Protein AF-A0A4S8M0P3-F1 (afdb_monomer)

Radius of gyration: 29.77 Å; Cα contacts (8 Å, |Δi|>4): 83; chains: 1; bounding box: 74×37×76 Å

Structure (mmCIF, N/CA/C/O backbone):
data_AF-A0A4S8M0P3-F1
#
_entry.id   AF-A0A4S8M0P3-F1
#
loop_
_atom_site.group_PDB
_atom_site.id
_atom_site.type_symbol
_atom_site.label_atom_id
_atom_site.label_alt_id
_atom_site.label_comp_id
_atom_site.label_asym_id
_atom_site.label_entity_id
_atom_site.label_seq_id
_atom_site.pdbx_PDB_ins_code
_atom_site.Cartn_x
_atom_site.Cartn_y
_atom_site.Cartn_z
_atom_site.occupancy
_atom_site.B_iso_or_equiv
_atom_site.auth_seq_id
_atom_site.auth_comp_id
_atom_site.auth_asym_id
_atom_site.auth_atom_id
_atom_site.pdbx_PDB_model_num
ATOM 1 N N . MET A 1 1 ? -50.105 25.303 19.068 1.00 46.34 1 MET A N 1
ATOM 2 C CA . MET A 1 1 ? -48.924 24.783 19.789 1.00 46.34 1 MET A CA 1
ATOM 3 C C . MET A 1 1 ? -49.404 24.099 21.060 1.00 46.34 1 MET A C 1
ATOM 5 O O . MET A 1 1 ? -50.087 24.768 21.824 1.00 46.34 1 MET A O 1
ATOM 9 N N . PRO A 1 2 ? -49.152 22.796 21.266 1.00 47.44 2 PRO A N 1
ATOM 10 C CA . PRO A 1 2 ? -49.424 22.132 22.536 1.00 47.44 2 PRO A CA 1
ATOM 11 C C . PRO A 1 2 ? -48.166 22.093 23.435 1.00 47.44 2 PRO A C 1
ATOM 13 O O . PRO A 1 2 ? -47.051 22.155 22.914 1.00 47.44 2 PRO A O 1
ATOM 16 N N . PRO A 1 3 ? -48.343 22.023 24.768 1.00 47.94 3 PRO A N 1
ATOM 17 C CA . PRO A 1 3 ? -47.302 22.305 25.755 1.00 47.94 3 PRO A CA 1
ATOM 18 C C . PRO A 1 3 ? -46.308 21.157 25.981 1.00 47.94 3 PRO A C 1
ATOM 20 O O . PRO A 1 3 ? -46.567 19.987 25.686 1.00 47.94 3 PRO A O 1
ATOM 23 N N . GLU A 1 4 ? -45.160 21.551 26.529 1.00 39.25 4 GLU A N 1
ATOM 24 C CA . GLU A 1 4 ? -43.987 20.751 26.863 1.00 39.25 4 GLU A CA 1
ATOM 25 C C . GLU A 1 4 ? -44.320 19.512 27.705 1.00 39.25 4 GLU A C 1
ATOM 27 O O . GLU A 1 4 ? -44.963 19.584 28.753 1.00 39.25 4 GLU A O 1
ATOM 32 N N . ARG A 1 5 ? -43.839 18.347 27.256 1.00 46.00 5 ARG A N 1
ATOM 33 C CA . ARG A 1 5 ? -43.925 17.099 28.016 1.00 46.00 5 ARG A CA 1
ATOM 34 C C . ARG A 1 5 ? -42.742 17.024 28.970 1.00 46.00 5 ARG A C 1
ATOM 36 O O . ARG A 1 5 ? -41.625 16.690 28.585 1.00 46.00 5 ARG A O 1
ATOM 43 N N . THR A 1 6 ? -43.027 17.349 30.224 1.00 45.53 6 THR A N 1
ATOM 44 C CA . THR A 1 6 ? -42.162 17.169 31.386 1.00 45.53 6 THR A CA 1
ATOM 45 C C . THR A 1 6 ? -41.594 15.749 31.406 1.00 45.53 6 THR A C 1
ATOM 47 O O . THR A 1 6 ? -42.340 14.770 31.402 1.00 45.53 6 THR A O 1
ATOM 50 N N . ILE A 1 7 ? -40.264 15.634 31.432 1.00 48.06 7 ILE A N 1
ATOM 51 C CA . ILE A 1 7 ? -39.566 14.364 31.636 1.00 48.06 7 ILE A CA 1
ATOM 52 C C . ILE A 1 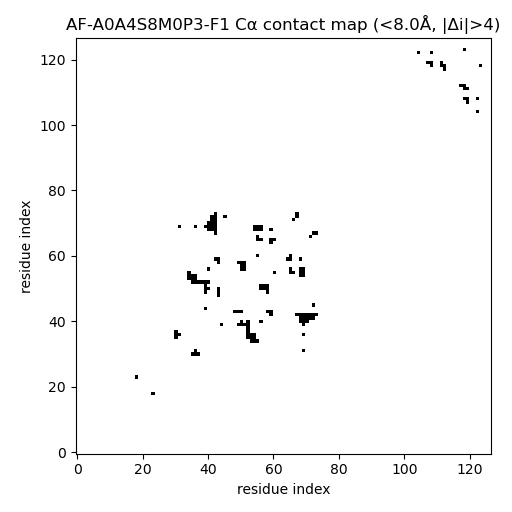7 ? -39.922 13.872 33.039 1.00 48.06 7 ILE A C 1
ATOM 54 O O . ILE A 1 7 ? -39.381 14.341 34.042 1.00 48.06 7 ILE A O 1
ATOM 58 N N . SER A 1 8 ? -40.866 12.934 33.108 1.00 42.25 8 SER A N 1
ATOM 59 C CA . SER A 1 8 ? -41.188 12.204 34.324 1.00 42.25 8 SER A CA 1
ATOM 60 C C . SER A 1 8 ? -39.944 11.440 34.756 1.00 42.25 8 SER A C 1
ATOM 62 O O . SER A 1 8 ? -39.534 10.447 34.155 1.00 42.25 8 SER A O 1
ATOM 64 N N . ARG A 1 9 ? -39.315 11.967 35.802 1.00 47.09 9 ARG A N 1
ATOM 65 C CA . ARG A 1 9 ? -38.214 11.372 36.543 1.00 47.09 9 ARG A CA 1
ATOM 66 C C . ARG A 1 9 ? -38.741 10.086 37.180 1.00 47.09 9 ARG A C 1
ATOM 68 O O . ARG A 1 9 ? -39.251 10.104 38.294 1.00 47.09 9 ARG A O 1
ATOM 75 N N . ILE A 1 10 ? -38.673 8.980 36.441 1.00 48.66 10 ILE A N 1
ATOM 76 C CA . ILE A 1 10 ? -38.986 7.649 36.960 1.00 48.66 10 ILE A CA 1
ATOM 77 C C . ILE A 1 10 ? -37.885 7.288 37.958 1.00 48.66 10 ILE A C 1
ATOM 79 O O . ILE A 1 10 ? -36.817 6.776 37.624 1.00 48.66 10 ILE A O 1
ATOM 83 N N . THR A 1 11 ? -38.153 7.617 39.215 1.00 46.88 11 THR A N 1
ATOM 84 C CA . THR A 1 11 ? -37.504 7.065 40.395 1.00 46.88 11 THR A CA 1
ATOM 85 C C . THR A 1 11 ? -37.999 5.632 40.583 1.00 46.88 11 THR A C 1
ATOM 87 O O . THR A 1 11 ? -38.833 5.362 41.446 1.00 46.88 11 THR A O 1
ATOM 90 N N . SER A 1 12 ? -37.501 4.694 39.775 1.00 43.28 12 SER A N 1
ATOM 91 C CA . SER A 1 12 ? -37.678 3.267 40.060 1.00 43.28 12 SER A CA 1
ATOM 92 C C . SER A 1 12 ? -36.636 2.850 41.084 1.00 43.28 12 SER A C 1
ATOM 94 O O . SER A 1 12 ? -35.475 2.573 40.783 1.00 43.28 12 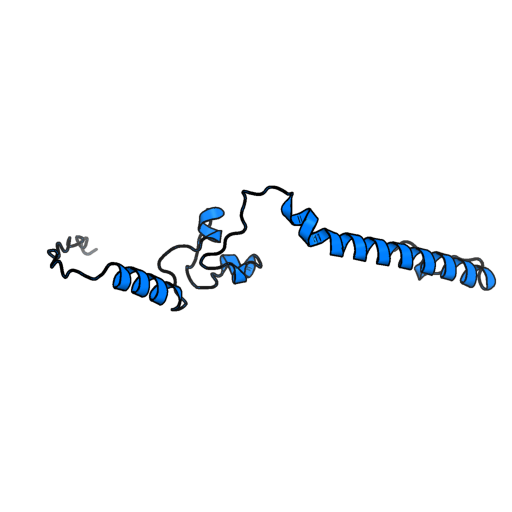SER A O 1
ATOM 96 N N . ARG A 1 13 ? -37.100 2.925 42.329 1.00 40.31 13 ARG A N 1
ATOM 97 C CA . ARG A 1 13 ? -36.631 2.245 43.532 1.00 40.31 13 ARG A CA 1
ATOM 98 C C . ARG A 1 13 ? -35.794 1.004 43.197 1.00 40.31 13 ARG A C 1
ATOM 100 O O . ARG A 1 13 ? -36.250 0.084 42.527 1.00 40.31 13 ARG A O 1
ATOM 107 N N . ARG A 1 14 ? -34.547 1.028 43.664 1.00 48.78 14 ARG A N 1
ATOM 108 C CA . ARG A 1 14 ? -33.575 -0.060 43.567 1.00 48.78 14 ARG A CA 1
ATOM 109 C C . ARG A 1 14 ? -34.101 -1.266 44.344 1.00 48.78 14 ARG A C 1
ATOM 111 O O . ARG A 1 14 ? -34.011 -1.280 45.566 1.00 48.78 14 ARG A O 1
ATOM 118 N N . GLU A 1 15 ? -34.604 -2.272 43.643 1.00 39.78 15 GLU A N 1
ATOM 119 C CA . GLU A 1 15 ? -34.618 -3.634 44.169 1.00 39.78 15 GLU A CA 1
ATOM 120 C C . GLU A 1 15 ? -33.241 -4.233 43.880 1.00 39.78 15 GLU A C 1
ATOM 122 O O . GLU A 1 15 ? -32.904 -4.607 42.753 1.00 39.78 15 GLU A O 1
ATOM 127 N N . GLY A 1 16 ? -32.395 -4.202 44.910 1.00 53.59 16 GLY A N 1
ATOM 128 C CA . GLY A 1 16 ? -31.121 -4.899 44.932 1.00 53.59 16 GLY A CA 1
ATOM 129 C C . GLY A 1 16 ? -31.381 -6.395 44.891 1.00 53.59 16 GLY A C 1
ATOM 130 O O . GLY A 1 16 ? -31.645 -7.012 45.913 1.00 53.59 16 GLY A O 1
ATOM 131 N N . LYS A 1 17 ? -31.330 -6.967 43.691 1.00 47.88 17 LYS A N 1
ATOM 132 C CA . LYS A 1 17 ? -31.011 -8.377 43.522 1.00 47.88 17 LYS A CA 1
ATOM 133 C C . LYS A 1 17 ? -29.500 -8.418 43.378 1.00 47.88 17 LYS A C 1
ATOM 135 O O . LYS A 1 17 ? -28.998 -7.852 42.405 1.00 47.88 17 LYS A O 1
ATOM 140 N N . ASP A 1 18 ? -28.807 -8.981 44.364 1.00 49.78 18 ASP A N 1
ATOM 141 C CA . ASP A 1 18 ? -27.395 -9.355 44.284 1.00 49.78 18 ASP A CA 1
ATOM 142 C C . ASP A 1 18 ? -27.188 -10.158 42.998 1.00 49.78 18 ASP A C 1
ATOM 144 O O . ASP A 1 18 ? -27.468 -11.351 42.922 1.00 49.78 18 ASP A O 1
ATOM 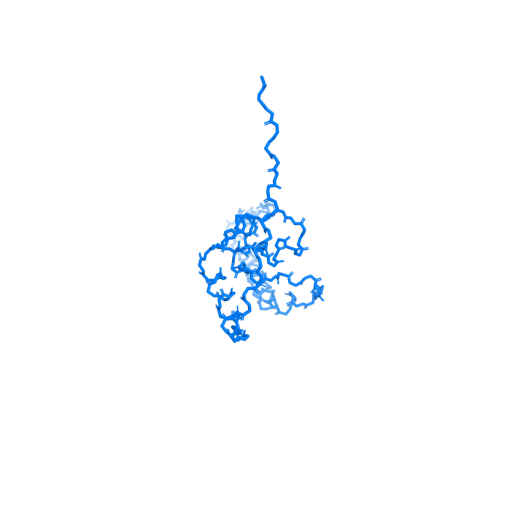148 N N . ARG A 1 19 ? -26.832 -9.453 41.922 1.00 56.62 19 ARG A N 1
ATOM 149 C CA . ARG A 1 19 ? -26.403 -10.070 40.675 1.00 56.62 19 ARG A CA 1
ATOM 150 C C . ARG A 1 19 ? -24.914 -10.228 40.824 1.00 56.62 19 ARG A C 1
ATOM 152 O O . ARG A 1 19 ? -24.222 -9.225 41.022 1.00 56.62 19 ARG A O 1
ATOM 159 N N . ASP A 1 20 ? -24.483 -11.475 40.759 1.00 60.16 20 ASP A N 1
ATOM 160 C CA . ASP A 1 20 ? -23.087 -11.845 40.83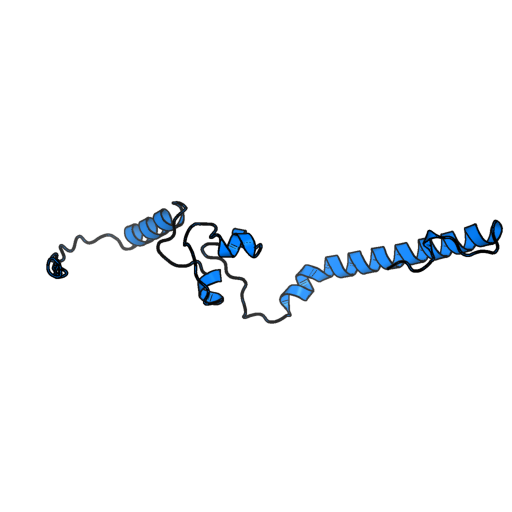7 1.00 60.16 20 ASP A CA 1
ATOM 161 C C . ASP A 1 20 ? -22.261 -10.944 39.890 1.00 60.16 20 ASP A C 1
ATOM 163 O O . ASP A 1 20 ? -22.700 -10.661 38.763 1.00 60.16 20 ASP A O 1
ATOM 167 N N . PRO A 1 21 ? -21.123 -10.386 40.337 1.00 63.56 21 PRO A N 1
ATOM 168 C CA . PRO A 1 21 ? -20.274 -9.556 39.488 1.00 63.56 21 PRO A CA 1
ATOM 169 C C . PRO A 1 21 ? -19.857 -10.268 38.188 1.00 63.56 21 PRO A C 1
ATOM 171 O O . PRO A 1 21 ? -19.663 -9.584 37.177 1.00 63.56 21 PRO A O 1
ATOM 174 N N . ASP A 1 22 ? -19.806 -11.604 38.184 1.00 64.94 22 ASP A N 1
ATOM 175 C CA . ASP A 1 22 ? -19.544 -12.432 37.005 1.00 64.94 22 ASP A CA 1
ATOM 176 C C . ASP A 1 22 ? -20.667 -12.323 35.956 1.00 64.94 22 ASP A C 1
ATOM 178 O O . ASP A 1 22 ? -20.409 -12.082 34.776 1.00 64.94 22 ASP A O 1
ATOM 182 N N . ASP A 1 23 ? -21.933 -12.341 36.385 1.00 65.44 23 ASP A N 1
ATOM 183 C CA . ASP A 1 23 ? -23.100 -12.208 35.501 1.00 65.44 23 ASP A CA 1
ATOM 184 C C . ASP A 1 23 ? -23.139 -10.841 34.798 1.00 65.44 23 ASP A C 1
ATOM 186 O O . ASP A 1 23 ? -23.491 -10.725 33.620 1.00 65.44 23 ASP A O 1
ATOM 190 N N . ARG A 1 24 ? -22.720 -9.775 35.494 1.00 67.81 24 ARG A N 1
ATOM 191 C CA . ARG A 1 24 ? -22.596 -8.437 34.889 1.00 67.81 24 ARG A CA 1
ATOM 192 C C . ARG A 1 24 ? -21.456 -8.354 33.884 1.00 67.81 24 ARG A C 1
ATOM 194 O O . ARG A 1 24 ? -21.617 -7.695 32.854 1.00 67.81 24 ARG A O 1
ATOM 201 N N . ALA A 1 25 ? -20.316 -8.975 34.175 1.00 67.25 25 ALA A N 1
ATOM 202 C CA . ALA A 1 25 ? -19.190 -9.031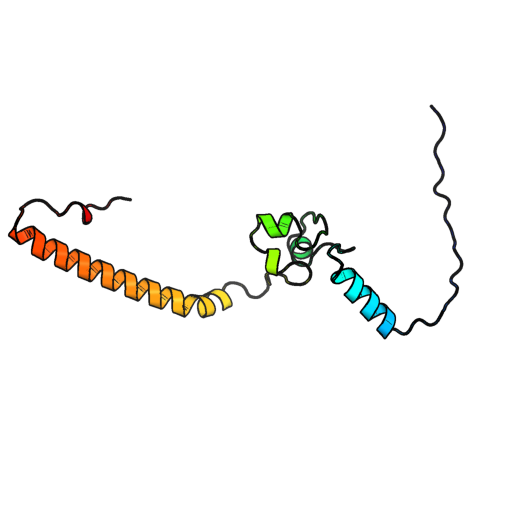 33.249 1.00 67.25 25 ALA A CA 1
ATOM 203 C C . ALA A 1 25 ? -19.578 -9.795 31.974 1.00 67.25 25 ALA A C 1
ATOM 205 O O . ALA A 1 25 ? -19.389 -9.286 30.865 1.00 67.25 25 ALA A O 1
ATOM 206 N N . ARG A 1 26 ? -20.252 -10.933 32.146 1.00 72.06 26 ARG A N 1
ATOM 207 C CA . ARG A 1 26 ? -20.775 -11.778 31.076 1.00 72.06 26 ARG A CA 1
ATOM 208 C C . ARG A 1 26 ? -21.843 -11.070 30.239 1.00 72.06 26 ARG A C 1
ATOM 210 O O . ARG A 1 26 ? -21.776 -11.103 29.014 1.00 72.06 26 ARG A O 1
ATOM 217 N N . GLU A 1 27 ? -22.788 -10.352 30.848 1.00 69.19 27 GLU A N 1
ATOM 218 C CA . GLU A 1 27 ? -23.785 -9.557 30.111 1.00 69.19 27 GLU A CA 1
ATOM 219 C C . GLU A 1 27 ? -23.137 -8.412 29.308 1.00 69.19 27 GLU A C 1
ATOM 221 O O . GLU A 1 27 ? -23.553 -8.116 28.183 1.00 69.19 27 GLU A O 1
ATOM 226 N N . LEU A 1 28 ? -22.096 -7.773 29.852 1.00 64.06 28 LEU A N 1
ATOM 227 C CA . LEU A 1 28 ? -21.313 -6.765 29.133 1.00 64.06 28 LEU A CA 1
ATOM 228 C C . LEU A 1 28 ? -20.545 -7.379 27.956 1.00 64.06 28 LEU A C 1
ATOM 230 O O . LEU A 1 28 ? -20.451 -6.738 26.912 1.00 64.06 28 LEU A O 1
ATOM 234 N N . GLU A 1 29 ? -20.031 -8.600 28.087 1.00 66.56 29 GLU A N 1
ATOM 235 C CA . GLU A 1 29 ? -19.400 -9.356 26.999 1.00 66.56 29 GLU A CA 1
ATOM 236 C C . GLU A 1 29 ? -20.388 -9.806 25.921 1.00 66.56 29 GLU A C 1
ATOM 238 O O . GLU A 1 29 ? -20.129 -9.587 24.740 1.00 66.56 29 GLU A O 1
ATOM 243 N N . LEU A 1 30 ? -21.561 -10.316 26.300 1.00 63.41 30 LEU A N 1
ATOM 244 C CA . LEU A 1 30 ? -22.634 -10.682 25.369 1.00 63.41 30 LEU A CA 1
ATOM 245 C C . LEU A 1 30 ? -23.165 -9.465 24.596 1.00 63.41 30 LEU A C 1
ATOM 247 O O . LEU A 1 30 ? -23.385 -9.524 23.390 1.00 63.41 30 LEU A O 1
ATOM 251 N N . LYS A 1 31 ? -23.298 -8.305 25.248 1.00 61.41 31 LYS A N 1
ATOM 252 C CA . LYS A 1 31 ? -23.644 -7.050 24.555 1.00 61.41 31 LYS A CA 1
ATOM 253 C C . LYS A 1 31 ? -22.519 -6.540 23.653 1.00 61.41 31 LYS A C 1
ATOM 255 O O . LYS A 1 31 ? -22.793 -5.802 22.711 1.00 61.41 31 LYS A O 1
ATOM 260 N N . ARG A 1 32 ? -21.265 -6.917 23.917 1.00 59.09 32 ARG A N 1
ATOM 261 C CA . ARG A 1 32 ? -20.119 -6.604 23.048 1.00 59.09 32 ARG A CA 1
ATOM 262 C C . ARG A 1 32 ? -20.052 -7.521 21.822 1.00 59.09 32 ARG A C 1
ATOM 264 O O . ARG A 1 32 ? -19.532 -7.072 20.804 1.00 59.09 32 ARG A O 1
ATOM 271 N N . SER A 1 33 ? -20.593 -8.741 21.891 1.00 58.09 33 SER A N 1
ATOM 272 C CA . SER A 1 33 ? -20.637 -9.706 20.779 1.00 58.09 33 SER A CA 1
ATOM 273 C C . SER A 1 33 ? -21.904 -9.633 19.914 1.00 58.09 33 SER A C 1
ATOM 275 O O . SER A 1 33 ? -21.865 -10.060 18.765 1.00 58.09 33 SER A O 1
ATOM 277 N N . SER A 1 34 ? -22.988 -8.997 20.375 1.00 63.03 34 SER A N 1
ATOM 278 C CA . SER A 1 34 ? -24.240 -8.803 19.609 1.00 63.03 34 SER A CA 1
ATOM 279 C C . SER A 1 34 ? -24.171 -7.786 18.447 1.00 63.03 34 SER A C 1
ATOM 281 O O . SER A 1 34 ? -25.198 -7.260 18.022 1.00 63.03 34 SER A O 1
ATOM 283 N N . GLY A 1 35 ? -22.982 -7.439 17.941 1.00 61.28 35 GLY A N 1
ATOM 284 C CA . GLY A 1 35 ? -22.795 -6.568 16.763 1.00 61.28 35 GLY A CA 1
ATOM 285 C C . GLY A 1 35 ? -23.102 -5.073 16.963 1.00 61.28 35 GLY A C 1
ATOM 286 O O . GLY A 1 35 ? -22.676 -4.246 16.158 1.00 61.28 35 GLY A O 1
ATOM 287 N N . LYS A 1 36 ? -23.774 -4.694 18.059 1.00 65.81 36 LYS A N 1
ATOM 288 C CA . LYS A 1 36 ? -24.090 -3.307 18.431 1.00 65.81 36 LYS A CA 1
ATOM 289 C C . LYS A 1 36 ? -23.498 -2.979 19.800 1.00 65.81 36 LYS A C 1
ATOM 291 O O . LYS A 1 36 ? -23.992 -3.427 20.829 1.00 65.81 36 LYS A O 1
ATOM 296 N N . SER A 1 37 ? -22.465 -2.144 19.827 1.00 68.56 37 SER A N 1
ATOM 297 C CA . SER A 1 37 ? -21.891 -1.658 21.080 1.00 68.56 37 SER A CA 1
ATOM 298 C C . SER A 1 37 ? -22.726 -0.507 21.652 1.00 68.56 37 SER A C 1
ATOM 300 O O . SER A 1 37 ? -23.130 0.408 20.937 1.00 68.56 37 SER A O 1
ATOM 302 N N . PHE A 1 38 ? -22.943 -0.488 22.970 1.00 72.56 38 PHE A N 1
ATOM 303 C CA . PHE A 1 38 ? -23.551 0.671 23.647 1.00 72.56 38 PHE A CA 1
ATOM 304 C C . PHE A 1 38 ? -22.548 1.830 23.837 1.00 72.56 38 PHE A C 1
ATOM 306 O O . PHE A 1 38 ? -22.920 2.983 24.061 1.00 72.56 38 PHE A O 1
ATOM 313 N N . VAL A 1 39 ? -21.250 1.550 23.692 1.00 83.88 39 VAL A N 1
ATOM 314 C CA . VAL A 1 39 ? -20.149 2.505 23.882 1.00 83.88 39 VAL A CA 1
ATOM 315 C C . VAL A 1 39 ? -19.425 2.740 22.553 1.00 83.88 39 VAL A C 1
ATOM 317 O O . VAL A 1 39 ? -19.358 1.859 21.700 1.00 83.88 39 VAL A O 1
ATOM 320 N N . SER A 1 40 ? -18.869 3.935 22.348 1.00 90.75 40 SER A N 1
ATOM 321 C CA . SER A 1 40 ? -17.997 4.200 21.193 1.00 90.75 40 SER A CA 1
ATOM 322 C C . SER A 1 40 ? -16.822 3.204 21.162 1.00 90.75 40 SER A C 1
ATOM 324 O O . SER A 1 40 ? -16.327 2.822 22.222 1.00 90.75 40 SER A O 1
ATOM 326 N N . CYS A 1 41 ? -16.357 2.759 19.992 1.00 90.75 41 CYS A N 1
ATOM 327 C CA . CYS A 1 41 ? -15.223 1.827 19.923 1.00 90.75 41 CYS A CA 1
ATOM 328 C C . CYS A 1 41 ? -13.927 2.468 20.460 1.00 90.75 41 CYS A C 1
ATOM 330 O O . CYS A 1 41 ? -13.835 3.695 20.585 1.00 90.75 41 CYS A O 1
ATOM 332 N N . ALA A 1 42 ? -12.941 1.642 20.812 1.00 89.94 42 ALA A N 1
ATOM 333 C CA . ALA A 1 42 ? -11.663 2.087 21.361 1.00 89.94 42 ALA A CA 1
ATOM 334 C C . ALA A 1 42 ? -10.918 3.018 20.388 1.00 89.94 42 ALA A C 1
ATOM 336 O O . ALA A 1 42 ? -10.438 4.070 20.806 1.00 89.94 42 ALA A O 1
ATOM 337 N N . GLU A 1 43 ? -10.937 2.718 19.084 1.00 89.00 43 GLU A N 1
ATOM 338 C CA . GLU A 1 43 ? -10.338 3.581 18.057 1.00 89.00 43 GLU A CA 1
ATOM 339 C C . GLU A 1 43 ? -11.002 4.956 17.938 1.00 89.00 43 GLU A C 1
ATOM 341 O O . GLU A 1 43 ? -10.314 5.977 17.952 1.00 89.00 43 GLU A O 1
ATOM 346 N N . CYS A 1 44 ? -12.334 5.021 17.862 1.00 91.50 44 CYS A N 1
ATOM 347 C CA . CYS A 1 44 ? -13.030 6.305 17.791 1.00 91.50 44 CYS A CA 1
ATOM 348 C C . CYS A 1 44 ? -12.878 7.113 19.086 1.00 91.50 44 CYS A C 1
ATOM 350 O O . CYS A 1 44 ? -12.775 8.336 19.019 1.00 91.50 44 CYS A O 1
ATOM 352 N N . ARG A 1 45 ? -12.822 6.452 20.255 1.00 91.75 45 ARG A N 1
ATOM 353 C CA . ARG A 1 45 ? -12.509 7.108 21.536 1.00 91.75 45 ARG A CA 1
ATOM 354 C C . ARG A 1 45 ? -11.101 7.698 21.537 1.00 91.75 45 ARG A C 1
ATOM 356 O O . ARG A 1 45 ? -10.951 8.858 21.906 1.00 91.75 45 ARG A O 1
ATOM 363 N N . ARG A 1 46 ? -10.096 6.941 21.084 1.00 87.94 46 ARG A N 1
ATOM 364 C CA . ARG A 1 46 ? -8.705 7.408 20.986 1.00 87.94 46 ARG A CA 1
ATOM 365 C C . ARG A 1 46 ? -8.581 8.618 20.060 1.00 87.94 46 ARG A C 1
ATOM 367 O O . ARG A 1 46 ? -7.958 9.609 20.422 1.00 87.94 46 ARG A O 1
ATOM 374 N N . LEU A 1 47 ? -9.197 8.542 18.883 1.00 86.00 47 LEU A N 1
ATOM 375 C CA . LEU A 1 47 ? -9.157 9.600 17.868 1.00 86.00 47 LEU A CA 1
ATOM 376 C C . LEU A 1 47 ? -10.084 10.777 18.172 1.00 86.00 47 LEU A C 1
ATOM 378 O O . LEU A 1 47 ? -10.032 11.778 17.467 1.00 86.00 47 LEU A O 1
ATOM 382 N N . LYS A 1 48 ? -10.934 10.655 19.199 1.00 90.06 48 LYS A N 1
ATOM 383 C CA . LYS A 1 48 ? -11.947 11.649 19.573 1.00 90.06 48 LYS A CA 1
ATOM 384 C C . LYS A 1 48 ? -12.906 11.985 18.416 1.00 90.06 48 LYS A C 1
ATOM 386 O O . LYS A 1 48 ? -13.320 13.129 18.261 1.00 90.06 48 LYS A O 1
ATOM 391 N N . ILE A 1 49 ? -13.283 10.979 17.619 1.00 91.44 49 ILE A N 1
ATOM 392 C CA . ILE A 1 49 ? -14.226 11.111 16.492 1.00 91.44 49 ILE A CA 1
ATOM 393 C C . ILE A 1 49 ? -15.572 10.432 16.778 1.00 91.44 49 ILE A C 1
ATOM 395 O O . ILE A 1 49 ? -15.698 9.590 17.674 1.00 91.44 49 ILE A O 1
ATOM 399 N N . LYS A 1 50 ? -16.593 10.766 15.977 1.00 92.38 50 LYS A N 1
ATOM 400 C CA . LYS A 1 50 ? -17.930 10.166 16.081 1.00 92.38 50 LYS A CA 1
ATOM 401 C C . LYS A 1 50 ? -17.897 8.672 15.719 1.00 92.38 50 LYS A C 1
ATOM 403 O O . LYS A 1 50 ? -17.345 8.272 14.695 1.00 92.38 50 LYS A O 1
ATOM 408 N N . CYS A 1 51 ? -18.530 7.863 16.568 1.00 93.88 51 CYS A N 1
ATOM 409 C CA . CYS A 1 51 ? -18.708 6.422 16.395 1.00 93.88 51 CYS A CA 1
ATOM 410 C C . CYS A 1 51 ? -20.200 6.109 16.241 1.00 93.88 51 CYS A C 1
ATOM 412 O O . CYS A 1 51 ? -20.987 6.469 17.117 1.00 93.88 51 CYS A O 1
ATOM 414 N N . ASP A 1 52 ? -20.575 5.409 15.173 1.00 92.56 52 ASP A N 1
ATOM 415 C CA . ASP A 1 52 ? -21.928 4.881 14.917 1.00 92.56 52 ASP A CA 1
ATOM 416 C C . ASP A 1 52 ? -22.260 3.627 15.756 1.00 92.56 52 ASP A C 1
ATOM 418 O O . ASP A 1 52 ? -23.415 3.208 15.841 1.00 92.56 52 ASP A O 1
ATOM 422 N N . LYS A 1 53 ? -21.249 3.094 16.456 1.00 89.12 53 LYS A N 1
ATOM 423 C CA . LYS A 1 53 ? -21.327 2.012 17.455 1.00 89.12 53 LYS A CA 1
ATOM 424 C C . LYS A 1 53 ? -21.846 0.668 16.912 1.00 89.12 53 LYS A C 1
ATOM 426 O O . LYS A 1 53 ? -22.111 -0.233 17.706 1.00 89.12 53 LYS A O 1
ATOM 431 N N . GLN A 1 54 ? -21.955 0.509 15.593 1.00 89.44 54 GLN A N 1
ATOM 432 C CA . GLN A 1 54 ? -21.978 -0.815 14.969 1.00 89.44 54 GLN A CA 1
ATOM 433 C C . GLN A 1 54 ? -20.588 -1.439 15.074 1.00 89.44 54 GLN A C 1
ATOM 435 O O . GLN A 1 54 ? -19.606 -0.706 15.194 1.00 89.44 54 GLN A O 1
ATOM 440 N N . ILE A 1 55 ? -20.490 -2.766 15.062 1.00 86.38 55 ILE A N 1
ATOM 441 C CA . ILE A 1 55 ? -19.216 -3.485 15.080 1.00 86.38 55 ILE A CA 1
ATOM 442 C C . ILE A 1 55 ? -19.094 -4.318 13.798 1.00 86.38 55 ILE A C 1
ATOM 444 O O . ILE A 1 55 ? -19.890 -5.236 13.610 1.00 86.38 55 ILE A O 1
ATOM 448 N N . PRO A 1 56 ? -18.097 -4.042 12.939 1.00 89.94 56 PRO A N 1
ATOM 449 C CA . PRO A 1 56 ? -17.213 -2.874 12.962 1.00 89.94 56 PRO A CA 1
ATOM 450 C C . PRO A 1 56 ? -17.977 -1.571 12.666 1.00 89.94 56 PRO A C 1
ATOM 452 O O . PRO A 1 56 ? -18.947 -1.562 11.914 1.00 89.94 56 PRO A O 1
ATOM 455 N N . CYS A 1 57 ? -17.533 -0.453 13.243 1.00 90.88 57 CYS A N 1
ATOM 456 C CA . CYS A 1 57 ? -18.179 0.842 13.007 1.00 90.88 57 CYS A CA 1
ATOM 457 C C . CYS A 1 57 ? -17.779 1.403 11.635 1.00 90.88 57 CYS A C 1
ATOM 459 O O . CYS A 1 57 ? -16.657 1.165 11.172 1.00 90.88 57 CYS A O 1
ATOM 461 N N . THR A 1 58 ? -18.655 2.182 10.995 1.00 92.56 58 THR A N 1
ATOM 462 C CA . THR A 1 58 ? -18.425 2.756 9.655 1.00 92.56 58 THR A CA 1
ATOM 463 C C . THR A 1 58 ? -17.132 3.571 9.602 1.00 92.56 58 THR A C 1
ATOM 465 O O . THR A 1 58 ? -16.349 3.444 8.661 1.00 92.56 58 THR A O 1
ATOM 468 N N . SER A 1 59 ? -16.847 4.347 10.655 1.00 90.69 59 SER A N 1
ATOM 469 C CA . SER A 1 59 ? -15.596 5.110 10.776 1.00 90.69 59 SER A CA 1
ATOM 470 C C . SER A 1 59 ? -14.352 4.211 10.749 1.00 90.69 59 SER A C 1
ATOM 472 O O . SER A 1 59 ? -13.353 4.567 10.128 1.00 90.69 59 SER A O 1
ATOM 474 N N . CYS A 1 60 ? -14.385 3.043 11.399 1.00 90.06 60 CYS A N 1
ATOM 475 C CA . CYS A 1 60 ? -13.266 2.096 11.366 1.00 90.06 60 CYS A CA 1
ATOM 476 C C . CYS A 1 60 ? -13.178 1.346 10.033 1.00 90.06 60 CYS A C 1
ATOM 478 O O . CYS A 1 60 ? -12.070 1.030 9.603 1.00 90.06 60 CYS A O 1
ATOM 480 N N . HIS A 1 61 ? -14.309 1.095 9.369 1.00 90.94 61 HIS A N 1
ATOM 481 C CA . HIS A 1 61 ? -14.333 0.486 8.041 1.00 90.94 61 HIS A CA 1
ATOM 482 C C . HIS A 1 61 ? -13.673 1.394 6.995 1.00 90.94 61 HIS A C 1
ATOM 484 O O . HIS A 1 61 ? -12.719 0.981 6.343 1.00 90.94 61 HIS A O 1
ATOM 490 N N . HIS A 1 62 ? -14.094 2.660 6.896 1.00 90.12 62 HIS A N 1
ATOM 491 C CA . HIS A 1 62 ? -13.528 3.612 5.927 1.00 90.12 62 HIS A CA 1
ATOM 492 C C . HIS A 1 62 ? -12.043 3.911 6.164 1.00 90.12 62 HIS A C 1
ATOM 494 O O . HIS A 1 62 ? -11.321 4.241 5.231 1.00 90.12 62 HIS A O 1
ATOM 500 N N . ARG A 1 63 ? -11.574 3.783 7.408 1.00 86.81 63 ARG A N 1
ATOM 501 C CA . ARG A 1 63 ? -10.164 3.979 7.771 1.00 86.81 63 ARG A CA 1
ATOM 502 C C . ARG A 1 63 ? -9.309 2.715 7.625 1.00 86.81 63 ARG A C 1
ATOM 504 O O . ARG A 1 63 ? -8.124 2.769 7.934 1.00 86.81 63 ARG A O 1
ATOM 511 N N . GLY A 1 64 ? -9.892 1.582 7.222 1.00 83.81 64 GLY A N 1
ATOM 512 C CA . GLY A 1 64 ? -9.167 0.319 7.047 1.00 83.81 64 GLY A CA 1
ATOM 513 C C . GLY A 1 64 ? -8.724 -0.356 8.352 1.00 83.81 64 GLY A C 1
ATOM 514 O O . GLY A 1 64 ? -7.846 -1.210 8.335 1.00 83.81 64 GLY A O 1
ATOM 515 N N . CYS A 1 65 ? -9.317 -0.001 9.497 1.00 85.88 65 CYS A N 1
ATOM 516 C CA . CYS A 1 65 ? -8.982 -0.566 10.810 1.00 85.88 65 CYS A CA 1
ATOM 517 C C . CYS A 1 65 ? -10.158 -1.335 11.442 1.00 85.88 65 CYS A C 1
ATOM 519 O O . CYS A 1 65 ? -10.265 -1.427 12.667 1.00 85.88 65 CYS A O 1
ATOM 521 N N . ALA A 1 66 ? -11.066 -1.868 10.616 1.00 87.19 66 ALA A N 1
ATOM 522 C CA . ALA A 1 66 ? -12.259 -2.602 11.050 1.00 87.19 66 ALA A CA 1
ATOM 523 C C . ALA A 1 66 ? -11.929 -3.767 11.997 1.00 87.19 66 ALA A C 1
ATOM 525 O O . ALA A 1 66 ? -12.628 -3.952 12.988 1.00 87.19 66 ALA A O 1
ATOM 526 N N . VAL A 1 67 ? -10.818 -4.467 11.745 1.00 85.06 67 VAL A N 1
ATOM 527 C CA . VAL A 1 67 ? -10.331 -5.611 12.541 1.00 85.06 67 VAL A CA 1
ATOM 528 C C . VAL A 1 67 ? -10.012 -5.273 14.001 1.00 85.06 67 VAL A C 1
ATOM 530 O O . VAL A 1 67 ? -9.957 -6.163 14.839 1.00 85.06 67 VAL A O 1
ATOM 533 N N . LEU A 1 68 ? -9.803 -3.992 14.322 1.00 82.69 68 LEU A N 1
ATOM 534 C CA . LEU A 1 68 ? -9.534 -3.534 15.686 1.00 82.69 68 LEU A CA 1
ATOM 535 C C . LEU A 1 68 ? -10.817 -3.107 16.417 1.00 82.69 68 LEU A C 1
ATOM 537 O O . LEU A 1 68 ? -10.836 -3.006 17.637 1.00 82.69 68 LEU A O 1
ATOM 541 N N . CYS A 1 69 ? -11.918 -2.861 15.712 1.00 83.62 69 CYS A N 1
ATOM 542 C CA . CYS A 1 69 ? -13.189 -2.513 16.342 1.00 83.62 69 CYS A CA 1
ATOM 543 C C . CYS A 1 69 ? -13.812 -3.781 16.962 1.00 83.62 69 CYS A C 1
ATOM 545 O O . CYS A 1 69 ? -13.887 -4.779 16.251 1.00 83.62 69 CYS A O 1
ATOM 547 N N . PRO A 1 70 ? -14.263 -3.803 18.238 1.00 87.62 70 PRO A N 1
ATOM 548 C CA . PRO A 1 70 ? -14.566 -2.684 19.145 1.00 87.62 70 PRO A CA 1
ATOM 549 C C . PRO A 1 70 ? -13.451 -2.256 20.104 1.00 87.62 70 PRO A C 1
ATOM 551 O O . PRO A 1 70 ? -13.471 -1.114 20.569 1.00 87.62 70 PRO A O 1
ATOM 554 N N . ASN A 1 71 ? -12.574 -3.187 20.481 1.00 82.69 71 ASN A N 1
ATOM 555 C CA . ASN A 1 71 ? -11.726 -3.074 21.677 1.00 82.69 71 ASN A CA 1
ATOM 556 C C . ASN A 1 71 ? -10.264 -2.764 21.353 1.00 82.69 71 ASN A C 1
ATOM 558 O O . ASN A 1 71 ? -9.553 -2.205 22.184 1.00 82.69 71 ASN A O 1
ATOM 562 N N . GLY A 1 72 ? -9.823 -3.117 20.151 1.00 79.38 72 GLY A N 1
ATOM 563 C CA . GLY A 1 72 ? -8.504 -2.800 19.644 1.00 79.38 72 GLY A CA 1
ATOM 564 C C . GLY A 1 72 ? -8.382 -1.313 19.345 1.00 79.38 72 GLY A C 1
ATOM 565 O O . GLY A 1 72 ? -9.309 -0.655 18.866 1.00 79.38 72 GLY A O 1
ATOM 566 N N . SER A 1 73 ? -7.201 -0.787 19.630 1.00 75.25 73 SER A N 1
ATOM 567 C CA . SER A 1 73 ? -6.814 0.555 19.256 1.00 75.25 73 SER A CA 1
ATOM 568 C C . SER A 1 73 ? -5.401 0.522 18.690 1.00 75.25 73 SER A C 1
ATOM 570 O O . SER A 1 73 ? -4.548 -0.185 19.220 1.00 75.25 73 SER A O 1
ATOM 572 N N . LEU A 1 74 ? -5.154 1.266 17.611 1.00 68.00 74 LEU A N 1
ATOM 573 C CA . LEU A 1 74 ? -3.815 1.550 17.116 1.00 68.00 74 LEU A CA 1
ATOM 574 C C . LEU A 1 74 ? -3.117 2.376 18.196 1.00 68.00 74 LEU A C 1
ATOM 576 O O . LEU A 1 74 ? -3.317 3.588 18.304 1.00 68.00 74 LEU A O 1
ATOM 580 N N . SER A 1 75 ? -2.358 1.703 19.051 1.00 59.78 75 SER A N 1
ATOM 581 C CA . SER A 1 75 ? -1.642 2.279 20.181 1.00 59.78 75 SER A CA 1
ATOM 582 C C . SER A 1 75 ? -0.794 3.473 19.733 1.00 59.78 75 SER A C 1
ATOM 584 O O . SER A 1 75 ? 0.299 3.333 19.199 1.00 59.78 75 SER A O 1
ATOM 586 N N . THR A 1 76 ? -1.278 4.689 20.003 1.00 58.12 76 THR A N 1
ATOM 587 C CA . THR A 1 76 ? -0.513 5.943 19.849 1.00 58.12 76 THR A CA 1
ATOM 588 C C . THR A 1 76 ? 0.337 6.195 21.099 1.00 58.12 76 THR A C 1
ATOM 590 O O . THR A 1 76 ? 0.270 7.252 21.711 1.00 58.12 76 THR A O 1
ATOM 593 N N . GLY A 1 77 ? 1.085 5.173 21.518 1.00 49.22 77 GLY A N 1
ATOM 594 C CA . GLY A 1 77 ? 1.955 5.198 22.702 1.00 49.22 77 GLY A CA 1
ATOM 595 C C . GLY A 1 77 ? 3.285 4.465 22.513 1.00 49.22 77 GLY A C 1
ATOM 596 O O . GLY A 1 77 ? 4.129 4.488 23.398 1.00 49.22 77 GLY A O 1
ATOM 597 N N . GLN A 1 78 ? 3.503 3.850 21.350 1.00 48.59 78 GLN A N 1
ATOM 598 C CA . GLN A 1 78 ? 4.818 3.414 20.890 1.00 48.59 78 GLN A CA 1
ATOM 599 C C . GLN A 1 78 ? 5.085 4.129 19.573 1.00 48.59 78 GLN A C 1
ATOM 601 O O . GLN A 1 78 ? 4.851 3.589 18.493 1.00 48.59 78 GLN A O 1
ATOM 606 N N . GLY A 1 79 ? 5.492 5.396 19.672 1.00 44.53 79 GLY A N 1
ATOM 607 C CA . GLY A 1 79 ? 5.942 6.161 18.516 1.00 44.53 79 GLY A CA 1
ATOM 608 C C . GLY A 1 79 ? 6.951 5.339 17.721 1.00 44.53 79 GLY A C 1
ATOM 609 O O . GLY A 1 79 ? 7.897 4.823 18.307 1.00 44.53 79 GLY A O 1
ATOM 610 N N . THR A 1 80 ? 6.678 5.166 16.425 1.00 54.88 80 THR A N 1
ATOM 611 C CA . THR A 1 80 ? 7.645 4.918 15.336 1.00 54.88 80 THR A CA 1
ATOM 612 C C . THR A 1 80 ? 8.634 3.743 15.445 1.00 54.88 80 THR A C 1
ATOM 614 O O . THR A 1 80 ? 9.313 3.454 14.467 1.00 54.88 80 THR A O 1
ATOM 617 N N . ARG A 1 81 ? 8.702 3.000 16.555 1.00 50.34 81 ARG A N 1
ATOM 618 C CA . ARG A 1 81 ? 9.777 2.032 16.833 1.00 50.34 81 ARG A CA 1
ATOM 619 C C . ARG A 1 81 ? 9.390 0.585 16.529 1.00 50.34 81 ARG A C 1
ATOM 621 O O . ARG A 1 81 ? 10.236 -0.195 16.109 1.00 50.34 81 ARG A O 1
ATOM 628 N N . SER A 1 82 ? 8.111 0.236 16.660 1.00 45.78 82 SER A N 1
ATOM 629 C CA . SER A 1 82 ? 7.622 -1.133 16.409 1.00 45.78 82 SER A CA 1
ATOM 630 C C . SER A 1 82 ? 7.246 -1.381 14.939 1.00 45.78 82 SER A C 1
ATOM 632 O O . SER A 1 82 ? 7.180 -2.526 14.500 1.00 45.78 82 SER A O 1
ATOM 634 N N . VAL A 1 83 ? 7.067 -0.316 14.147 1.00 51.78 83 VAL A N 1
ATOM 635 C CA . VAL A 1 83 ? 6.866 -0.414 12.689 1.00 51.78 83 VAL A CA 1
ATOM 636 C C . VAL A 1 83 ? 8.166 -0.815 11.984 1.00 51.78 83 VAL A C 1
ATOM 638 O O . VAL A 1 83 ? 8.115 -1.522 10.985 1.00 51.78 83 VAL A O 1
ATOM 641 N N . VAL A 1 84 ? 9.337 -0.462 12.527 1.00 50.00 84 VAL A N 1
ATOM 642 C CA . VAL A 1 84 ? 10.640 -0.807 11.926 1.00 50.00 84 VAL A CA 1
ATOM 643 C C . VAL A 1 84 ? 10.935 -2.311 12.021 1.00 50.00 84 VAL A C 1
ATOM 645 O O . VAL A 1 84 ? 11.426 -2.888 11.058 1.00 50.00 84 VAL A O 1
ATOM 648 N N . ALA A 1 85 ? 10.557 -2.980 13.117 1.00 51.25 85 ALA A N 1
ATOM 649 C CA . ALA A 1 85 ? 10.763 -4.427 13.264 1.00 51.25 85 ALA A CA 1
ATOM 650 C C . ALA A 1 85 ? 9.786 -5.259 12.408 1.00 51.25 85 ALA A C 1
ATOM 652 O O . ALA A 1 85 ? 10.190 -6.221 11.761 1.00 51.25 85 ALA A O 1
ATOM 653 N N . ALA A 1 86 ? 8.508 -4.865 12.335 1.00 55.06 86 ALA A N 1
ATOM 654 C CA . ALA A 1 86 ? 7.517 -5.554 11.499 1.00 55.06 86 ALA A CA 1
ATOM 655 C C . ALA A 1 86 ? 7.745 -5.339 9.989 1.00 55.06 86 ALA A C 1
ATOM 657 O O . ALA A 1 86 ? 7.340 -6.167 9.175 1.00 55.06 86 ALA A O 1
ATOM 658 N N . THR A 1 87 ? 8.419 -4.251 9.603 1.00 66.44 87 THR A N 1
ATOM 659 C CA . THR A 1 87 ? 8.759 -3.964 8.201 1.00 66.44 87 THR A CA 1
ATOM 660 C C . THR A 1 87 ? 10.177 -4.378 7.827 1.00 66.44 87 THR A C 1
ATOM 662 O O . THR A 1 87 ? 10.522 -4.287 6.657 1.00 66.44 87 THR A O 1
ATOM 665 N N . GLU A 1 88 ? 11.007 -4.880 8.746 1.00 77.50 88 GLU A N 1
ATOM 666 C CA . GLU A 1 88 ? 12.394 -5.241 8.427 1.00 77.50 88 GLU A CA 1
ATOM 667 C C . GLU A 1 88 ? 12.467 -6.312 7.329 1.00 77.50 88 GLU A C 1
ATOM 669 O O . GLU A 1 88 ? 13.224 -6.178 6.368 1.00 77.50 88 GLU A O 1
ATOM 674 N N . HIS A 1 89 ? 11.619 -7.343 7.407 1.00 80.94 89 HIS A N 1
ATOM 675 C CA . HIS A 1 89 ? 11.526 -8.350 6.348 1.00 80.94 89 HIS A CA 1
ATOM 676 C C . HIS A 1 89 ? 11.083 -7.742 5.006 1.00 80.94 89 HIS A C 1
ATOM 678 O O . HIS A 1 89 ? 11.606 -8.120 3.957 1.00 80.94 89 HIS A O 1
ATOM 684 N N . LEU A 1 90 ? 10.161 -6.773 5.037 1.00 86.88 90 LEU A N 1
ATOM 685 C CA . LEU A 1 90 ? 9.698 -6.063 3.844 1.00 86.88 90 LEU A CA 1
ATOM 686 C C . 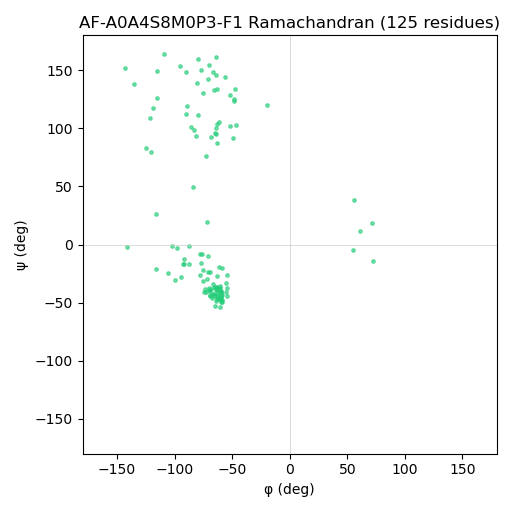LEU A 1 90 ? 10.809 -5.190 3.255 1.00 86.88 90 LEU A C 1
ATOM 688 O O . LEU A 1 90 ? 11.057 -5.290 2.061 1.00 86.88 90 LEU A O 1
ATOM 692 N N . HIS A 1 91 ? 11.539 -4.425 4.070 1.00 87.62 91 HIS A N 1
ATOM 693 C CA . HIS A 1 91 ? 12.690 -3.636 3.629 1.00 87.62 91 HIS A CA 1
ATOM 694 C C . HIS A 1 91 ? 13.776 -4.526 3.019 1.00 87.62 91 HIS A C 1
ATOM 696 O O . HIS A 1 91 ? 14.228 -4.251 1.914 1.00 87.62 91 HIS A O 1
ATOM 702 N N . ARG A 1 92 ? 14.116 -5.660 3.650 1.00 89.25 92 ARG A N 1
ATOM 703 C CA . ARG A 1 92 ? 15.046 -6.645 3.066 1.00 89.25 92 ARG A CA 1
ATOM 704 C C . ARG A 1 92 ? 14.535 -7.192 1.731 1.00 89.25 92 ARG A C 1
ATOM 706 O O . ARG A 1 92 ? 15.315 -7.376 0.796 1.00 89.25 92 ARG A O 1
ATOM 713 N N . ARG A 1 93 ? 13.231 -7.476 1.622 1.00 91.81 93 ARG A N 1
ATOM 714 C CA . ARG A 1 93 ? 12.623 -7.965 0.376 1.00 91.81 93 ARG A CA 1
ATOM 715 C C . ARG A 1 93 ? 12.648 -6.898 -0.715 1.00 91.81 93 ARG A C 1
ATOM 717 O O . ARG A 1 93 ? 12.993 -7.252 -1.838 1.00 91.81 93 ARG A O 1
ATOM 724 N N . ILE A 1 94 ? 12.335 -5.648 -0.384 1.00 93.94 94 ILE A N 1
ATOM 725 C CA . ILE A 1 94 ? 12.411 -4.494 -1.284 1.00 93.94 94 ILE A CA 1
ATOM 726 C C . ILE A 1 94 ? 13.851 -4.323 -1.760 1.00 93.94 94 ILE A C 1
ATOM 728 O O . ILE A 1 94 ? 14.073 -4.414 -2.957 1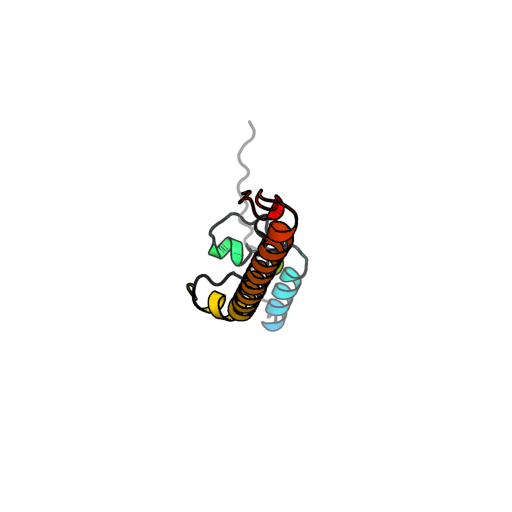.00 93.94 94 ILE A O 1
ATOM 732 N N . SER A 1 95 ? 14.837 -4.230 -0.861 1.00 94.38 95 SER A N 1
ATOM 733 C CA . SER A 1 95 ? 16.253 -4.116 -1.239 1.00 94.38 95 SER A CA 1
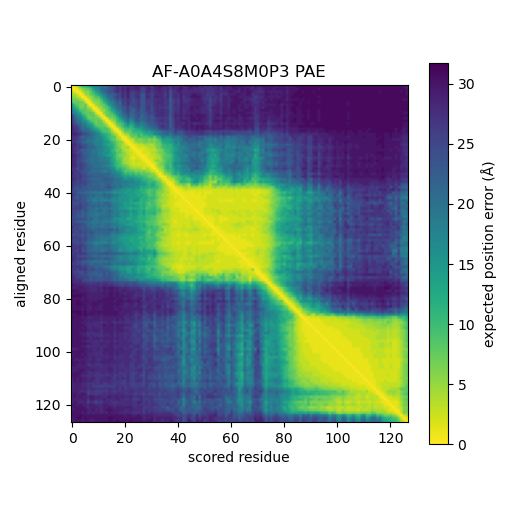ATOM 734 C C . SER A 1 95 ? 16.695 -5.250 -2.164 1.00 94.38 95 SER A C 1
ATOM 736 O O . SER A 1 95 ? 17.315 -4.998 -3.190 1.00 94.38 95 SER A O 1
ATOM 738 N N . ARG A 1 96 ? 16.317 -6.502 -1.863 1.00 96.56 96 ARG A N 1
ATOM 739 C CA . ARG A 1 96 ? 16.636 -7.649 -2.727 1.00 96.56 96 ARG A CA 1
ATOM 740 C C . ARG A 1 96 ? 15.999 -7.534 -4.114 1.00 96.56 96 ARG A C 1
ATOM 742 O O . ARG A 1 96 ? 16.630 -7.906 -5.099 1.00 96.56 96 ARG A O 1
ATOM 749 N N . LEU A 1 97 ? 14.744 -7.092 -4.189 1.00 95.81 97 LEU A N 1
ATOM 750 C CA . LEU A 1 97 ? 14.043 -6.918 -5.460 1.00 95.81 97 LEU A CA 1
ATOM 751 C C . LEU A 1 97 ? 14.631 -5.750 -6.257 1.00 95.81 97 LEU A C 1
ATOM 753 O O . LEU A 1 97 ? 14.920 -5.943 -7.430 1.00 95.81 97 LEU A O 1
ATOM 757 N N . SER A 1 98 ? 14.911 -4.611 -5.621 1.00 96.44 98 SER A N 1
ATOM 758 C CA . SER A 1 98 ? 15.571 -3.458 -6.244 1.00 96.44 98 SER A CA 1
ATOM 759 C C . SER A 1 98 ? 16.949 -3.823 -6.798 1.00 96.44 98 SER A C 1
ATOM 761 O O . SER A 1 98 ? 17.218 -3.575 -7.967 1.00 96.44 98 SER A O 1
ATOM 763 N N . SER A 1 99 ? 17.796 -4.515 -6.025 1.00 96.81 99 SER A N 1
ATOM 764 C CA . SER A 1 99 ? 19.096 -4.985 -6.529 1.00 96.81 99 SER A CA 1
ATOM 765 C C . SER A 1 99 ? 18.954 -5.935 -7.716 1.00 96.81 99 SER A C 1
ATOM 767 O O . SER A 1 99 ? 19.769 -5.901 -8.634 1.00 96.81 99 SER A O 1
ATOM 769 N N . ARG A 1 100 ? 17.930 -6.798 -7.715 1.00 97.69 100 ARG A N 1
ATOM 770 C CA . ARG A 1 100 ? 17.694 -7.708 -8.837 1.00 97.69 100 ARG A CA 1
ATOM 771 C C . ARG A 1 100 ? 17.205 -6.966 -10.078 1.00 97.69 100 ARG A C 1
ATOM 773 O O . ARG A 1 100 ? 17.620 -7.336 -11.167 1.00 97.69 100 ARG A O 1
ATOM 780 N N . ILE A 1 101 ? 16.346 -5.963 -9.914 1.00 96.75 101 ILE A N 1
ATOM 781 C CA . ILE A 1 101 ? 15.863 -5.115 -11.008 1.00 96.75 101 ILE A CA 1
ATOM 782 C C . ILE A 1 101 ? 17.049 -4.408 -11.665 1.00 96.75 101 ILE A C 1
ATOM 784 O O . ILE A 1 101 ? 17.244 -4.607 -12.856 1.00 96.75 101 ILE A O 1
ATOM 788 N N . HIS A 1 102 ? 17.928 -3.766 -10.892 1.00 95.19 102 HIS A N 1
ATOM 789 C CA . HIS A 1 102 ? 19.126 -3.124 -11.446 1.00 95.19 102 HIS A CA 1
ATOM 790 C C . HIS A 1 102 ? 20.042 -4.094 -12.202 1.00 95.19 102 HIS A C 1
ATOM 792 O O . HIS A 1 102 ? 20.458 -3.811 -13.317 1.00 95.19 102 HIS A O 1
ATOM 798 N N . GLN A 1 103 ? 20.286 -5.297 -11.668 1.00 96.88 103 GLN A N 1
ATOM 799 C CA . GLN A 1 103 ? 21.058 -6.314 -12.400 1.00 96.88 103 GLN A CA 1
ATOM 800 C C . GLN A 1 103 ? 20.407 -6.723 -13.729 1.00 96.88 103 GLN A C 1
ATOM 802 O O . GLN A 1 103 ? 21.104 -7.057 -14.686 1.00 96.88 103 GLN A O 1
ATOM 807 N N . LEU A 1 104 ? 19.073 -6.777 -13.774 1.00 96.19 104 LEU A N 1
ATOM 808 C CA . LEU A 1 104 ? 18.335 -7.105 -14.990 1.00 96.19 104 LEU A CA 1
ATOM 809 C C . LEU A 1 104 ? 18.351 -5.938 -15.979 1.00 96.19 104 LEU A C 1
ATOM 811 O O . LEU A 1 104 ? 18.498 -6.185 -17.171 1.00 96.19 104 LEU A O 1
ATOM 815 N N . GLU A 1 105 ? 18.244 -4.703 -15.495 1.00 94.81 105 GLU A N 1
ATOM 816 C CA . GLU A 1 105 ? 18.363 -3.480 -16.291 1.00 94.81 105 GLU A CA 1
ATOM 817 C C . GLU A 1 105 ? 19.751 -3.374 -16.932 1.00 94.81 105 GLU A C 1
ATOM 819 O O . GLU A 1 105 ? 19.846 -3.203 -18.146 1.00 94.81 105 GLU A O 1
ATOM 824 N N . ASP A 1 106 ? 20.819 -3.602 -16.160 1.00 93.81 106 ASP A N 1
ATOM 825 C CA . ASP A 1 106 ? 22.202 -3.620 -16.651 1.00 93.81 106 ASP A CA 1
ATOM 826 C C . ASP A 1 106 ? 22.413 -4.706 -17.714 1.00 93.81 106 ASP A C 1
ATOM 828 O O . ASP A 1 106 ? 22.992 -4.468 -18.779 1.00 93.81 106 ASP A O 1
ATOM 832 N N . ALA A 1 107 ? 21.919 -5.921 -17.451 1.00 95.06 107 ALA A N 1
ATOM 833 C CA . ALA A 1 107 ? 22.009 -7.023 -18.402 1.00 95.06 107 ALA A CA 1
ATOM 834 C C . ALA A 1 107 ? 21.215 -6.733 -19.685 1.00 95.06 107 ALA A C 1
ATOM 836 O O . ALA A 1 107 ? 21.682 -7.041 -20.785 1.00 95.06 107 ALA A O 1
ATOM 837 N N . LEU A 1 108 ? 20.036 -6.120 -19.560 1.00 94.44 108 LEU A N 1
ATOM 838 C CA . LEU A 1 108 ? 19.202 -5.715 -20.686 1.00 94.44 108 LEU A CA 1
ATOM 839 C C . LEU A 1 108 ? 19.890 -4.626 -21.514 1.00 94.44 108 LEU A C 1
ATOM 841 O O . LEU A 1 108 ? 19.930 -4.743 -22.737 1.00 94.44 108 LEU A O 1
ATOM 845 N N . ALA A 1 109 ? 20.490 -3.626 -20.866 1.00 92.00 109 ALA A N 1
ATOM 846 C CA . ALA A 1 109 ? 21.260 -2.573 -21.521 1.00 92.00 109 ALA A CA 1
ATOM 847 C C . ALA A 1 109 ? 22.430 -3.163 -22.318 1.00 92.00 109 ALA A C 1
ATOM 849 O O . ALA A 1 109 ? 22.582 -2.885 -23.509 1.00 92.00 109 ALA A O 1
ATOM 850 N N . ALA A 1 110 ? 23.213 -4.045 -21.690 1.00 92.94 110 ALA A N 1
ATOM 851 C CA . ALA A 1 110 ? 24.367 -4.687 -22.313 1.00 92.94 110 ALA A CA 1
ATOM 852 C C . ALA A 1 110 ? 23.982 -5.592 -23.495 1.00 92.94 110 ALA A C 1
ATOM 854 O O . ALA A 1 110 ? 24.713 -5.669 -24.484 1.00 92.94 110 ALA A O 1
ATOM 855 N N . LEU A 1 111 ? 22.845 -6.291 -23.418 1.00 93.44 111 LEU A N 1
ATOM 856 C CA . LEU A 1 111 ? 22.328 -7.092 -24.529 1.00 93.44 111 LEU A CA 1
ATOM 857 C C . LEU A 1 111 ? 21.767 -6.217 -25.652 1.00 93.44 111 LEU A C 1
ATOM 859 O O . LEU A 1 111 ? 22.004 -6.509 -26.826 1.00 93.44 111 LEU A O 1
ATOM 863 N N . HIS A 1 112 ? 21.051 -5.145 -25.316 1.00 92.62 112 HIS A N 1
ATOM 864 C CA . HIS A 1 112 ? 20.454 -4.253 -26.303 1.00 92.62 112 HIS A CA 1
ATOM 865 C C . HIS A 1 112 ? 21.513 -3.458 -27.074 1.00 92.62 112 HIS A C 1
ATOM 867 O O . HIS A 1 112 ? 21.419 -3.366 -28.295 1.00 92.62 112 HIS A O 1
ATOM 873 N N . ALA A 1 113 ? 22.580 -3.011 -26.405 1.00 91.69 113 ALA A N 1
ATOM 874 C CA . ALA A 1 113 ? 23.703 -2.303 -27.025 1.00 91.69 113 ALA A CA 1
ATOM 875 C C . ALA A 1 113 ? 24.421 -3.113 -28.126 1.00 91.69 113 ALA A C 1
ATOM 877 O O . ALA A 1 113 ? 25.093 -2.543 -28.983 1.00 91.69 113 ALA A O 1
ATOM 878 N N . LYS A 1 114 ? 24.275 -4.447 -28.138 1.00 93.31 114 LYS A N 1
ATOM 879 C CA . LYS A 1 114 ? 24.797 -5.304 -29.220 1.00 93.31 114 LYS A CA 1
ATOM 880 C C . LYS A 1 114 ? 23.964 -5.231 -30.501 1.00 93.31 114 LYS A C 1
ATOM 882 O O . LYS A 1 114 ? 24.469 -5.576 -31.563 1.00 93.31 114 LYS A O 1
ATOM 887 N N . HIS A 1 115 ? 22.700 -4.827 -30.397 1.00 92.12 115 HIS A N 1
ATOM 888 C CA . HIS A 1 115 ? 21.719 -4.881 -31.483 1.00 92.12 115 HIS A CA 1
ATOM 889 C C . HIS A 1 115 ? 21.222 -3.492 -31.908 1.00 92.12 115 HIS A C 1
ATOM 891 O O . HIS A 1 115 ? 20.736 -3.338 -33.024 1.00 92.12 115 HIS A O 1
ATOM 897 N N . SER A 1 116 ? 21.348 -2.486 -31.042 1.00 91.19 116 SER A N 1
ATOM 898 C CA . SER A 1 116 ? 20.884 -1.119 -31.268 1.00 91.19 116 SER A CA 1
ATOM 899 C C . SER A 1 116 ? 21.856 -0.108 -30.663 1.00 91.19 116 SER A C 1
ATOM 901 O O . SER A 1 116 ? 22.547 -0.398 -29.687 1.00 91.19 116 SER A O 1
ATOM 903 N N . ARG A 1 117 ? 21.902 1.092 -31.249 1.00 85.06 117 ARG A N 1
ATOM 904 C CA . ARG A 1 117 ? 22.629 2.253 -30.703 1.00 85.06 117 ARG A CA 1
ATOM 905 C C . ARG A 1 117 ? 21.748 3.132 -29.815 1.00 85.06 117 ARG A C 1
ATOM 907 O O . ARG A 1 117 ? 22.267 4.007 -29.131 1.00 85.06 117 ARG A O 1
ATOM 914 N N . GLU A 1 118 ? 20.438 2.915 -29.851 1.00 87.31 118 GLU A N 1
ATOM 915 C CA . GLU A 1 118 ? 19.470 3.611 -29.009 1.00 87.31 118 GLU A CA 1
ATOM 916 C C . GLU A 1 118 ? 19.262 2.846 -27.694 1.00 87.31 118 GLU A C 1
ATOM 918 O O . GLU A 1 118 ? 19.385 1.619 -27.679 1.00 87.31 118 GLU A O 1
ATOM 923 N N . PRO A 1 119 ? 18.980 3.538 -26.576 1.00 84.56 119 PRO A N 1
ATOM 924 C CA . PRO A 1 119 ? 18.682 2.890 -25.304 1.00 84.56 119 PRO A CA 1
ATOM 925 C C . PRO A 1 119 ? 17.390 2.067 -25.388 1.00 84.56 119 PRO A C 1
ATOM 927 O O . PRO A 1 119 ? 16.433 2.441 -26.066 1.00 84.56 119 PRO A O 1
ATOM 930 N N . HIS A 1 120 ? 17.349 0.947 -24.661 1.00 85.25 120 HIS A N 1
ATOM 931 C CA . HIS A 1 120 ? 16.170 0.084 -24.644 1.00 85.25 120 HIS A CA 1
ATOM 932 C C . HIS A 1 120 ? 14.968 0.845 -24.041 1.00 85.25 120 HIS A C 1
ATOM 934 O O . HIS A 1 120 ? 15.122 1.417 -22.964 1.00 85.25 120 HIS A O 1
ATOM 940 N N . PRO A 1 121 ? 13.757 0.806 -24.636 1.00 87.38 121 PRO A N 1
ATOM 941 C CA . PRO A 1 121 ? 12.602 1.585 -24.167 1.00 87.38 121 PRO A CA 1
ATOM 942 C C . PRO A 1 121 ? 12.215 1.360 -22.697 1.00 87.38 121 PRO A C 1
ATOM 944 O O . PRO A 1 121 ? 11.791 2.287 -22.024 1.00 87.38 121 PRO A O 1
ATOM 947 N N . LEU A 1 122 ? 12.398 0.138 -22.182 1.00 86.75 122 LEU A N 1
ATOM 948 C CA . LEU A 1 122 ? 12.163 -0.194 -20.762 1.00 86.75 122 LEU A CA 1
ATOM 949 C C . LEU A 1 122 ? 13.191 0.404 -19.784 1.00 86.75 122 LEU A C 1
ATOM 951 O O . LEU A 1 122 ? 12.993 0.294 -18.582 1.00 86.75 122 LEU A O 1
ATOM 955 N N . LEU A 1 123 ? 14.286 0.977 -20.287 1.00 86.06 123 LEU A N 1
ATOM 956 C CA . LEU A 1 123 ? 15.326 1.651 -19.502 1.00 86.06 123 LEU A CA 1
ATOM 957 C C . LEU A 1 123 ? 15.211 3.180 -19.576 1.00 86.06 123 LEU A C 1
ATOM 959 O O . LEU A 1 123 ? 16.026 3.885 -18.991 1.00 86.06 123 LEU A O 1
ATOM 963 N N . LEU A 1 124 ? 14.244 3.702 -20.336 1.00 83.94 124 LEU A N 1
ATOM 964 C CA . LEU A 1 124 ? 13.926 5.122 -20.336 1.00 83.94 124 LEU A CA 1
ATOM 965 C C . LEU A 1 124 ? 13.074 5.395 -19.099 1.00 83.94 124 LEU A C 1
ATOM 967 O O . LEU A 1 124 ? 11.937 4.922 -19.039 1.00 83.94 124 LEU A O 1
ATOM 971 N N . ASP A 1 125 ? 13.627 6.132 -18.132 1.00 65.69 125 ASP A N 1
ATOM 972 C CA . ASP A 1 125 ? 12.936 6.534 -16.904 1.00 65.69 125 ASP A CA 1
ATOM 973 C C . ASP A 1 125 ? 11.542 7.081 -17.234 1.00 65.69 125 ASP A C 1
ATOM 975 O O . ASP A 1 125 ? 11.372 8.196 -17.727 1.00 65.69 125 ASP A O 1
ATOM 979 N N . SER A 1 126 ? 10.532 6.249 -16.997 1.00 57.38 126 SER A N 1
ATOM 980 C CA . SER A 1 126 ? 9.127 6.592 -17.146 1.00 57.38 126 SER A CA 1
ATOM 981 C C . SER A 1 126 ? 8.450 6.297 -15.820 1.00 57.38 126 SER A C 1
ATOM 983 O O . SER A 1 126 ? 7.919 5.203 -15.628 1.00 57.38 126 SER A O 1
ATOM 985 N N . ILE A 1 127 ? 8.559 7.272 -14.911 1.00 41.84 127 ILE A N 1
ATOM 986 C CA . ILE A 1 127 ? 7.538 7.852 -14.011 1.00 41.84 127 ILE A CA 1
ATOM 987 C C . ILE A 1 127 ? 8.248 8.766 -13.007 1.00 41.84 127 ILE A C 1
ATOM 989 O O . ILE A 1 127 ? 9.142 8.277 -12.283 1.00 41.84 127 ILE A O 1
#

InterPro domains:
  IPR001138 Zn(2)Cys(6) fungal-type DNA-binding domain [PF00172] (40-65)
  IPR001138 Zn(2)Cys(6) fungal-type DNA-binding domain [PS00463] (40-69)
  IPR001138 Zn(2)Cys(6) fungal-type DNA-binding domain [PS50048] (40-69)
  IPR001138 Zn(2)Cys(6) fungal-type DNA-binding domain [SM00066] (35-80)
  IPR001138 Zn(2)Cys(6) fungal-type DNA-binding domain [cd00067] (36-64)
  IPR017896 4Fe-4S ferredoxin-type, iron-sulphur binding domain [PS51379] (47-79)
  IPR036864 Zn(2)-C6 fungal-type DNA-binding domain superfamily [G3DSA:4.10.240.10] (39-122)
  IPR036864 Zn(2)-C6 fungal-type DNA-binding domain superfamily [SSF57701] (32-66)

Solvent-accessible surface area (backbone atoms only — not comparable to full-atom values): 7933 Å² total; per-residue (Å²): 138,85,82,85,82,76,83,77,79,79,80,75,74,83,78,84,68,91,66,55,72,63,59,54,53,49,51,54,48,53,42,60,67,66,44,47,40,96,52,64,28,39,44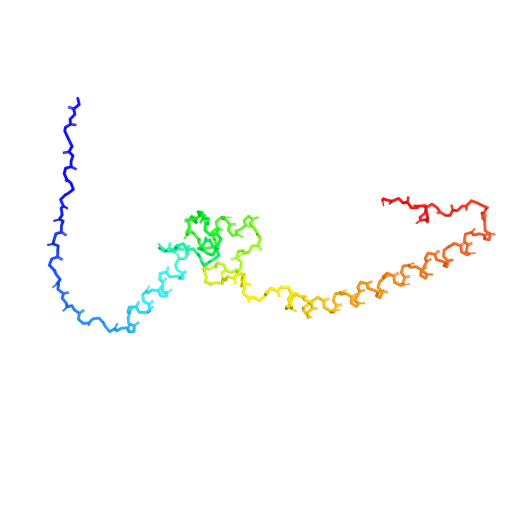,32,58,75,69,72,49,85,55,82,19,39,56,54,21,64,64,33,48,80,68,74,45,30,90,31,44,51,76,39,55,87,68,91,79,62,77,84,60,65,60,54,66,76,36,44,68,54,52,53,48,47,52,54,50,52,56,49,49,52,55,50,51,53,52,48,49,62,56,39,59,77,80,37,95,63,81,55,75,93,74,53,91,82,130

Sequence (127 aa):
MPPERTISRITSRREGKDRDPDDRARELELKRSSGKSFVSCAECRRLKIKCDKQIPCTSCHHRGCAVLCPNGSLSTGQGTRSVVAATEHLHRRISRLSSRIHQLEDALAALHAKHSREPHPLLLDSI

Secondary structure (DSSP, 8-state):
-PPP----------------HHHHHHHHHHHHHSSB-SS--HHHHHHT-----BSS-HHHHHTT-GGGTTT----TTS-SSHHHHHHHHHHHHHHHHHHHHHHHHHHHHHHHTTT-SSPPGGGS---

Foldseek 3Di:
DDDDDPDPPPPPDDPDDPDDPVNVVVVQVVCQVPQAHPDAAPACVVVVHDFPRGQLTPVCVVVVNSVQPHHRYPDPPPPPDVVCVVCVVVVVVVVVVVVVVVVVLVVQQVVVVVPDPDGDPVNPDDD

Organism: Dendrothele bispora (strain CBS 962.96) (NCBI:txid1314807)

Mean predicted aligned error: 18.47 Å

pLDDT: mean 74.76, std 18.49, range [39.25, 97.69]